Protein AF-A0AAF0D2Q6-F1 (afdb_monomer)

Secondary structure (DSSP, 8-state):
-----PPEEEE-S-HHHHHHHHHHS--SSPPPEEEEEETTEEEEEEEEEE--SSTT-PEEEEEEEEESSPPSSSEEEEE-SSSSPEEEEESS--TTSEEEEEEE-SS--TT----

Sequence (115 aa):
MVEEIQPLLFEVCSLEDLVRLAISVILPGPTQIFHYKEGGDHIYFCLIPVLGLTGAKSIPAVYYYKSLKEVKGPYALIKTDGEPEQVEFSDTTKRGWHATVIVNLKKVPASFKFD

Nearest PDB structures (foldseek):
  6h35-assembly1_A  TM=4.165E-01  e=3.446E-01  Myxococcus xanthus DK 1622
  3t1t-assembly4_D  TM=4.629E-01  e=7.415E-01  Thermus thermophilus HB8
  6tjv-assembly1_J  TM=6.306E-01  e=3.052E+00  Thermosynechococcus vestitus BP-1
  4ydz-assembly1_A  TM=3.236E-01  e=4.612E+00  Caenorhabditis elegans
  7pi3-asse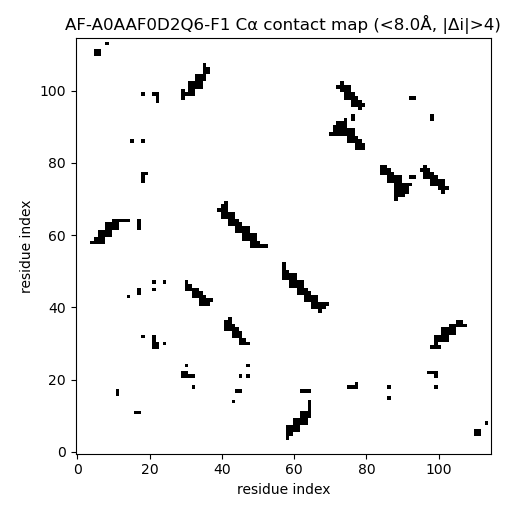mbly2_H  TM=2.358E-01  e=4.348E+00  Plasmodium falciparum 3D7

pLDDT: mean 85.24, std 13.89, range [40.75, 96.94]

Organism: Odinarchaeota yellowstonii (strain LCB_4) (NCBI:txid1841599)

Radius of gyration: 14.98 Å; Cα contacts (8 Å, |Δi|>4): 217; chains: 1; bounding box: 36×26×47 Å

Structure (mmCIF, N/CA/C/O backbone):
data_AF-A0AAF0D2Q6-F1
#
_entry.id   AF-A0AAF0D2Q6-F1
#
loop_
_atom_site.group_PDB
_atom_site.id
_atom_site.type_symbol
_atom_site.label_atom_id
_atom_site.label_alt_id
_atom_si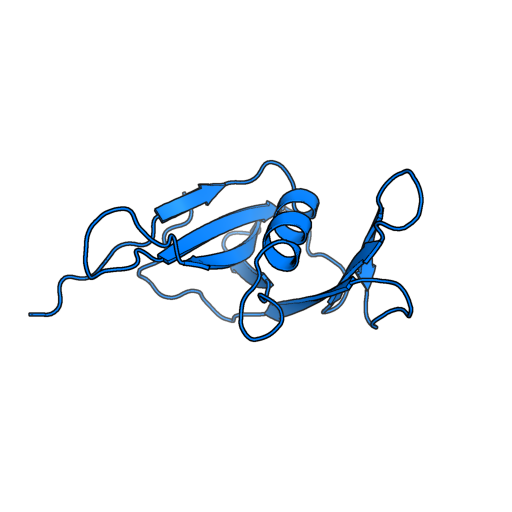te.label_comp_id
_atom_site.label_asym_id
_atom_site.label_entity_id
_atom_site.label_seq_id
_atom_site.pdbx_PDB_ins_code
_atom_site.Cartn_x
_atom_site.Cartn_y
_atom_site.Cartn_z
_atom_site.occupancy
_atom_site.B_iso_or_equiv
_atom_site.auth_seq_id
_atom_site.auth_comp_id
_atom_site.auth_asym_id
_atom_site.auth_atom_id
_atom_site.pdbx_PDB_model_num
ATOM 1 N N . MET A 1 1 ? -6.281 3.502 32.582 1.00 40.75 1 MET A N 1
ATOM 2 C CA . MET A 1 1 ? -6.930 3.948 31.333 1.00 40.75 1 MET A CA 1
ATOM 3 C C . MET A 1 1 ? -5.842 4.103 30.291 1.00 40.75 1 MET A C 1
ATOM 5 O O . MET A 1 1 ? -4.914 4.859 30.536 1.00 40.75 1 MET A O 1
ATOM 9 N N . VAL A 1 2 ? -5.890 3.330 29.208 1.00 50.22 2 VAL A N 1
ATOM 10 C CA . VAL A 1 2 ? -4.995 3.537 28.062 1.00 50.22 2 VAL A CA 1
ATOM 11 C C . VAL A 1 2 ? -5.647 4.636 27.229 1.00 50.22 2 VAL A C 1
ATOM 13 O O . VAL A 1 2 ? -6.784 4.461 26.804 1.00 50.22 2 VAL A O 1
ATOM 16 N N . GLU A 1 3 ? -4.993 5.787 27.079 1.00 57.81 3 GLU A N 1
ATOM 17 C CA . GLU A 1 3 ? -5.430 6.796 26.108 1.00 57.81 3 GLU A CA 1
ATOM 18 C C . GLU A 1 3 ? -5.415 6.165 24.716 1.00 57.81 3 GLU A C 1
ATOM 20 O O . GLU A 1 3 ? -4.397 5.617 24.289 1.00 57.81 3 GLU A O 1
ATOM 25 N N . GLU A 1 4 ? -6.548 6.217 24.024 1.00 62.34 4 GLU A N 1
ATOM 26 C CA . GLU A 1 4 ? -6.659 5.745 22.651 1.00 62.34 4 GLU A CA 1
ATOM 27 C C . GLU A 1 4 ? -5.916 6.730 21.740 1.00 62.34 4 GLU A C 1
ATOM 29 O O . GLU A 1 4 ? -6.404 7.819 21.440 1.00 62.34 4 GLU A O 1
ATOM 34 N N . ILE A 1 5 ? -4.689 6.377 21.349 1.00 65.19 5 ILE A N 1
ATOM 35 C CA . ILE A 1 5 ? -3.886 7.187 20.430 1.00 65.19 5 ILE A CA 1
ATOM 36 C C . ILE A 1 5 ? -4.533 7.089 19.048 1.00 65.19 5 ILE A C 1
ATOM 38 O O . ILE A 1 5 ? -4.493 6.035 18.412 1.00 65.19 5 ILE A O 1
ATOM 42 N N . GLN A 1 6 ? -5.133 8.187 18.593 1.00 73.19 6 GLN A N 1
ATOM 43 C CA . GLN A 1 6 ? -5.629 8.299 17.224 1.00 73.19 6 GLN A CA 1
ATOM 44 C C . GLN A 1 6 ? -4.434 8.340 16.258 1.00 73.19 6 GLN A C 1
ATOM 46 O O . GLN A 1 6 ? -3.475 9.078 16.518 1.00 73.19 6 GLN A O 1
ATOM 51 N N . PRO A 1 7 ? -4.449 7.554 15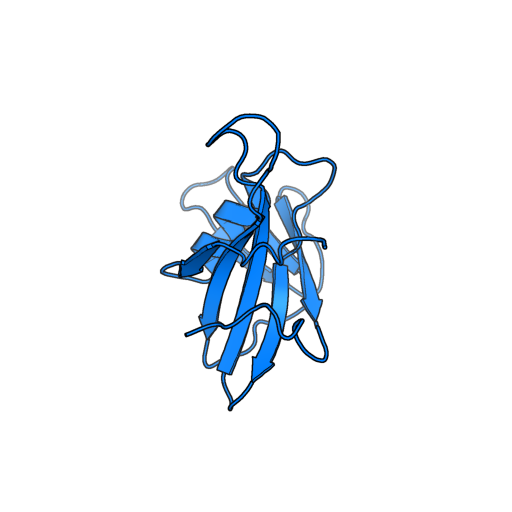.170 1.00 78.00 7 PRO A N 1
ATOM 52 C CA . PRO A 1 7 ? -3.393 7.620 14.174 1.00 78.00 7 PRO A CA 1
ATOM 53 C C . PRO A 1 7 ? -3.421 8.966 13.445 1.00 78.00 7 PRO A C 1
ATOM 55 O O . PRO A 1 7 ? -4.485 9.530 13.195 1.00 78.00 7 PRO A O 1
ATOM 58 N N . LEU A 1 8 ? -2.243 9.458 13.064 1.00 84.88 8 LEU A N 1
ATOM 59 C CA . LEU A 1 8 ? -2.147 10.572 12.122 1.00 84.88 8 LEU A CA 1
ATOM 60 C C . LEU A 1 8 ? -2.405 10.032 10.719 1.00 84.88 8 LEU A C 1
ATOM 62 O O . LEU A 1 8 ? -1.768 9.061 10.319 1.00 84.88 8 LEU A O 1
ATOM 66 N N . LEU A 1 9 ? -3.323 10.646 9.983 1.00 88.38 9 LEU A N 1
ATOM 67 C CA . LEU A 1 9 ? -3.675 10.223 8.631 1.00 88.38 9 LEU A CA 1
ATOM 68 C C . LEU A 1 9 ? -3.083 11.201 7.616 1.00 88.38 9 LEU A C 1
ATOM 70 O O . LEU A 1 9 ? -3.259 12.411 7.744 1.00 88.38 9 LEU A O 1
ATOM 74 N N . PHE A 1 10 ? -2.403 10.670 6.606 1.00 91.69 10 PHE A N 1
ATOM 75 C CA . PHE A 1 10 ? -1.793 11.438 5.527 1.00 91.69 10 PHE A CA 1
ATOM 76 C C . PHE A 1 10 ? -2.238 10.866 4.183 1.00 91.69 10 PHE A C 1
ATOM 78 O O . PHE A 1 10 ? -1.868 9.746 3.829 1.00 91.69 10 PHE A O 1
ATOM 85 N N . GLU A 1 11 ? -3.030 11.626 3.433 1.00 94.88 11 GLU A N 1
ATOM 86 C CA . GLU A 1 11 ? -3.367 11.265 2.058 1.00 94.88 11 GLU A CA 1
ATOM 87 C C . GLU A 1 11 ? -2.174 11.554 1.139 1.00 94.88 11 GLU A C 1
ATOM 89 O O . GLU A 1 11 ? -1.531 12.601 1.249 1.00 94.88 11 GLU A O 1
ATOM 94 N N . VAL A 1 12 ? -1.864 10.621 0.242 1.00 96.25 12 VAL A N 1
ATOM 95 C CA . VAL A 1 12 ? -0.832 10.793 -0.787 1.00 96.25 12 VAL A CA 1
ATOM 96 C C . VAL A 1 12 ? -1.466 11.011 -2.157 1.00 96.25 12 VAL A C 1
ATOM 98 O O . VAL A 1 12 ? -2.596 10.604 -2.405 1.00 96.25 12 VAL A O 1
ATOM 101 N N . CYS A 1 13 ? -0.728 11.637 -3.072 1.00 96.25 13 CYS A N 1
ATOM 102 C CA . CYS A 1 13 ? -1.260 12.043 -4.375 1.00 96.25 13 CYS A CA 1
ATOM 103 C C . CYS A 1 13 ? -1.553 10.869 -5.323 1.00 96.25 13 CYS A C 1
ATOM 105 O O . CYS A 1 13 ? -2.390 10.995 -6.218 1.00 96.25 13 CYS A O 1
ATOM 107 N N . SER A 1 14 ? -0.842 9.750 -5.170 1.00 96.38 14 SER A N 1
ATOM 108 C CA . SER A 1 14 ? -0.954 8.588 -6.050 1.00 96.38 14 SER A CA 1
ATOM 109 C C . SER A 1 14 ? -0.646 7.285 -5.315 1.00 96.38 14 SER A C 1
ATOM 111 O O . SER A 1 14 ? 0.022 7.276 -4.276 1.00 96.38 14 SER A O 1
ATOM 113 N N . LEU A 1 15 ? -1.103 6.159 -5.866 1.00 95.69 15 LEU A N 1
ATOM 114 C CA . LEU A 1 15 ? -0.771 4.851 -5.305 1.00 95.69 15 LEU A CA 1
ATOM 115 C C . LEU A 1 15 ? 0.724 4.543 -5.466 1.00 95.69 15 LEU A C 1
ATOM 117 O O . LEU A 1 15 ? 1.321 3.892 -4.615 1.00 95.69 15 LEU A O 1
ATOM 121 N N . GLU A 1 16 ? 1.342 5.052 -6.525 1.00 95.50 16 GLU A N 1
ATOM 122 C CA . GLU A 1 16 ? 2.777 4.992 -6.765 1.00 95.50 16 GLU A CA 1
ATOM 123 C C . GLU A 1 16 ? 3.561 5.700 -5.652 1.00 95.50 16 GLU A C 1
ATOM 125 O O . GLU A 1 16 ? 4.548 5.151 -5.163 1.00 95.50 16 GLU A O 1
ATOM 130 N N . ASP A 1 17 ? 3.095 6.860 -5.176 1.00 95.31 17 ASP A N 1
ATOM 131 C CA . ASP A 1 17 ? 3.703 7.550 -4.029 1.00 95.31 17 ASP A CA 1
ATOM 132 C C . ASP A 1 17 ? 3.591 6.730 -2.741 1.00 95.31 17 ASP A C 1
ATOM 134 O O . ASP A 1 17 ? 4.539 6.679 -1.954 1.00 95.31 17 ASP A O 1
ATOM 138 N N . LEU A 1 18 ? 2.472 6.026 -2.543 1.00 95.88 18 LEU A N 1
ATOM 139 C CA . LEU A 1 18 ? 2.317 5.113 -1.410 1.00 95.88 18 LEU A CA 1
ATOM 140 C C . LEU A 1 18 ? 3.319 3.951 -1.484 1.00 95.88 18 LEU A C 1
ATOM 142 O O . LEU A 1 18 ? 3.912 3.581 -0.470 1.00 95.88 18 LEU A O 1
ATOM 146 N N . VAL A 1 19 ? 3.536 3.390 -2.678 1.00 94.88 19 VAL A N 1
ATOM 147 C CA . VAL A 1 19 ? 4.518 2.318 -2.910 1.00 94.88 19 VAL A CA 1
ATOM 148 C C . VAL A 1 19 ? 5.936 2.808 -2.633 1.00 94.88 19 VAL A C 1
ATOM 150 O O . VAL A 1 19 ? 6.683 2.129 -1.924 1.00 94.88 19 VAL A O 1
ATOM 153 N N . ARG A 1 20 ? 6.293 4.000 -3.127 1.00 92.50 20 ARG A N 1
ATOM 154 C CA . ARG A 1 20 ? 7.583 4.644 -2.836 1.00 92.50 20 ARG A CA 1
ATOM 155 C C . ARG A 1 20 ? 7.787 4.795 -1.336 1.00 92.50 20 ARG A C 1
ATOM 157 O O . ARG A 1 20 ? 8.825 4.382 -0.824 1.00 92.50 20 ARG A O 1
ATOM 164 N N . LEU A 1 21 ? 6.787 5.317 -0.624 1.00 91.94 21 LEU A N 1
ATOM 165 C CA . LEU A 1 21 ? 6.843 5.468 0.828 1.00 91.94 21 LEU A CA 1
ATOM 166 C C . LEU A 1 21 ? 7.052 4.120 1.514 1.00 91.94 21 LEU A C 1
ATOM 168 O O . LEU A 1 21 ? 8.044 3.966 2.222 1.00 91.94 21 LEU A O 1
ATOM 172 N N . ALA A 1 22 ? 6.195 3.131 1.254 1.00 91.75 22 ALA A N 1
ATOM 173 C CA . ALA A 1 22 ? 6.274 1.814 1.884 1.00 91.75 22 ALA A CA 1
ATOM 174 C C . ALA A 1 22 ? 7.654 1.155 1.698 1.00 91.75 22 ALA A C 1
ATOM 176 O O . ALA A 1 22 ? 8.197 0.574 2.638 1.00 91.75 22 ALA A O 1
ATOM 177 N N . ILE A 1 23 ? 8.248 1.281 0.510 1.00 89.69 23 ILE A N 1
ATOM 178 C CA . ILE A 1 23 ? 9.553 0.684 0.198 1.00 89.69 23 ILE A CA 1
ATOM 179 C C . ILE A 1 23 ? 10.724 1.519 0.741 1.00 89.69 23 ILE A C 1
ATOM 181 O O . ILE A 1 23 ? 11.759 0.954 1.087 1.00 89.69 23 ILE A O 1
ATOM 185 N N . SER A 1 24 ? 10.578 2.842 0.856 1.00 85.31 24 SER A N 1
ATOM 186 C CA . SER A 1 24 ? 11.648 3.737 1.326 1.00 85.31 24 SER A CA 1
ATOM 187 C C . SER A 1 24 ? 11.945 3.637 2.826 1.00 85.31 24 SER A C 1
ATOM 189 O O . SER A 1 24 ? 13.047 3.978 3.261 1.00 85.31 24 SER A O 1
ATOM 191 N N . VAL A 1 25 ? 10.981 3.188 3.639 1.00 81.81 25 VAL A N 1
ATOM 192 C CA . VAL A 1 25 ? 11.166 3.113 5.093 1.00 81.81 25 VAL A CA 1
ATOM 193 C C . VAL A 1 25 ? 11.980 1.878 5.471 1.00 81.81 25 VAL A C 1
ATOM 195 O O . VAL A 1 25 ? 11.608 0.742 5.184 1.00 81.81 25 VAL A O 1
ATOM 198 N N . ILE A 1 26 ? 13.073 2.105 6.199 1.00 69.75 26 ILE A N 1
ATOM 199 C CA . ILE A 1 26 ? 13.911 1.049 6.770 1.00 69.75 26 ILE A CA 1
ATOM 200 C C . ILE A 1 26 ? 13.247 0.533 8.056 1.00 69.75 26 ILE A C 1
ATOM 202 O O . ILE A 1 26 ? 13.494 1.046 9.147 1.00 69.75 26 ILE A O 1
ATOM 206 N N . LEU A 1 27 ? 12.391 -0.482 7.926 1.00 71.50 27 LEU A N 1
ATOM 207 C CA . LEU A 1 27 ? 11.839 -1.254 9.046 1.00 71.50 27 LEU A CA 1
ATOM 208 C C . LEU A 1 27 ? 12.364 -2.702 9.024 1.00 71.50 27 LEU A C 1
ATOM 210 O O . LEU A 1 27 ? 12.859 -3.170 7.995 1.00 71.50 27 LEU A O 1
ATOM 214 N N . PRO A 1 28 ? 12.273 -3.447 10.145 1.00 72.19 28 PRO A N 1
ATOM 215 C CA . PRO A 1 28 ? 12.482 -4.892 10.139 1.00 72.19 28 PRO A CA 1
ATOM 216 C C . PRO A 1 28 ? 11.436 -5.592 9.252 1.00 72.19 28 PRO A C 1
ATOM 218 O O . PRO A 1 28 ? 10.335 -5.909 9.695 1.00 72.19 28 PRO A O 1
ATOM 221 N N . GLY A 1 29 ? 11.794 -5.830 7.990 1.00 69.94 29 GLY A N 1
ATOM 222 C CA . GLY A 1 29 ? 10.922 -6.424 6.974 1.00 69.94 29 GLY A CA 1
ATOM 223 C C . GLY A 1 29 ? 10.258 -5.387 6.057 1.00 69.94 29 GLY A C 1
ATOM 224 O O . GLY A 1 29 ? 10.307 -4.189 6.331 1.00 69.94 29 GLY A O 1
ATOM 225 N N . PRO A 1 30 ? 9.654 -5.831 4.940 1.00 71.44 30 PRO A N 1
ATOM 226 C CA . PRO A 1 30 ? 8.996 -4.927 4.005 1.00 71.44 30 PRO A CA 1
ATOM 227 C C . PRO A 1 30 ? 7.735 -4.332 4.637 1.00 71.44 30 PRO A C 1
ATOM 229 O O . PRO A 1 30 ? 6.868 -5.068 5.117 1.00 71.44 30 PRO A O 1
ATOM 232 N N . THR A 1 31 ? 7.604 -3.005 4.599 1.00 88.88 31 THR A N 1
ATOM 233 C CA . THR A 1 31 ? 6.357 -2.332 4.980 1.00 88.88 31 THR A CA 1
ATOM 234 C C . THR A 1 31 ? 5.252 -2.785 4.038 1.00 88.88 31 THR A C 1
ATOM 236 O O . THR A 1 31 ? 5.364 -2.595 2.829 1.00 88.88 31 THR A O 1
ATOM 239 N N . GLN A 1 32 ? 4.194 -3.381 4.578 1.00 92.56 32 GLN A N 1
ATOM 240 C CA . GLN A 1 32 ? 3.063 -3.880 3.797 1.00 92.56 32 GLN A CA 1
ATOM 241 C C . GLN A 1 32 ? 2.115 -2.737 3.424 1.00 92.56 32 GLN A C 1
ATOM 243 O O . GLN A 1 32 ? 1.927 -1.797 4.202 1.00 92.56 32 GLN A O 1
ATOM 248 N N . ILE A 1 33 ? 1.478 -2.856 2.261 1.00 95.88 33 ILE A N 1
ATOM 249 C CA . ILE A 1 33 ? 0.323 -2.037 1.899 1.00 95.88 33 ILE A CA 1
ATOM 250 C C . ILE A 1 33 ? -0.924 -2.844 2.245 1.00 95.88 33 ILE A C 1
ATOM 252 O O . ILE A 1 33 ? -1.101 -3.970 1.797 1.00 95.88 33 ILE A O 1
ATOM 256 N N . PHE A 1 34 ? -1.805 -2.280 3.049 1.00 95.69 34 PHE A N 1
ATOM 257 C CA . PHE A 1 34 ? -3.119 -2.835 3.320 1.00 95.69 34 PHE A CA 1
ATOM 258 C C . PHE A 1 34 ? -4.123 -2.268 2.330 1.00 95.69 34 PHE A C 1
ATOM 260 O O . PHE A 1 34 ? -4.041 -1.102 1.957 1.00 95.69 34 PHE A O 1
ATOM 267 N N . HIS A 1 35 ? -5.082 -3.090 1.930 1.00 96.62 35 HIS A N 1
ATOM 268 C CA . HIS A 1 35 ? -6.163 -2.699 1.042 1.00 96.62 35 HIS A CA 1
ATOM 269 C C . HIS A 1 35 ? -7.501 -3.109 1.647 1.00 96.62 35 HIS A C 1
ATOM 271 O O . HIS A 1 35 ? -7.644 -4.223 2.151 1.00 96.62 35 HIS A O 1
ATOM 277 N N . TYR A 1 36 ? -8.494 -2.231 1.580 1.00 95.44 36 TYR A N 1
ATOM 278 C CA . TYR A 1 36 ? -9.882 -2.592 1.843 1.00 95.44 36 TYR A CA 1
ATOM 279 C C . TYR A 1 36 ? -10.826 -1.806 0.941 1.00 95.44 36 TYR A C 1
ATOM 281 O O . TYR A 1 36 ? -10.481 -0.745 0.423 1.00 95.44 36 TYR A O 1
ATOM 289 N N . LYS A 1 37 ? -12.033 -2.347 0.772 1.0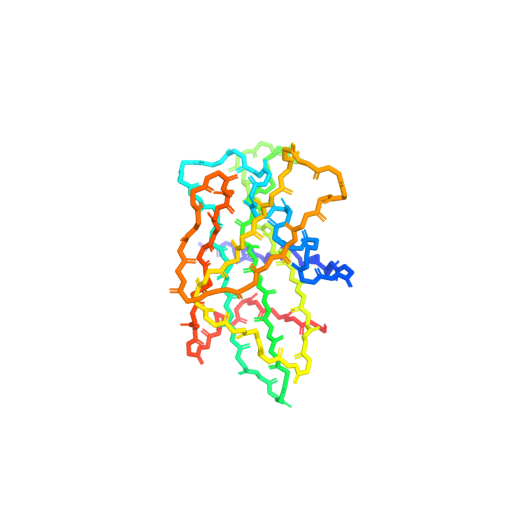0 93.81 37 LYS A N 1
ATOM 290 C CA . LYS A 1 37 ? -13.089 -1.734 -0.025 1.00 93.81 37 LYS A CA 1
ATOM 291 C C . LYS A 1 37 ? -14.179 -1.173 0.878 1.00 93.81 37 LYS A C 1
ATOM 293 O O . LYS A 1 37 ? -14.728 -1.906 1.701 1.00 93.81 37 LYS A O 1
ATOM 298 N N . GLU A 1 38 ? -14.538 0.087 0.675 1.00 89.94 38 GLU A N 1
ATOM 299 C CA . GLU A 1 38 ? -15.617 0.763 1.395 1.00 89.94 38 GLU A CA 1
ATOM 300 C C . GLU A 1 38 ? -16.345 1.730 0.463 1.00 89.94 38 GLU A C 1
ATOM 302 O O . GLU A 1 38 ? -15.720 2.449 -0.300 1.00 89.94 38 GLU A O 1
ATOM 307 N N . GLY A 1 39 ? -17.681 1.709 0.457 1.00 87.00 39 GLY A N 1
ATOM 308 C CA . GLY A 1 39 ? -18.472 2.672 -0.325 1.00 87.00 39 GLY A CA 1
ATOM 309 C C . GLY A 1 39 ? -18.299 2.618 -1.852 1.00 87.00 39 GLY A C 1
ATOM 310 O O . GLY A 1 39 ? -18.872 3.447 -2.545 1.00 87.00 39 GLY A O 1
ATOM 311 N N . GLY A 1 40 ? -17.562 1.639 -2.387 1.00 89.38 40 GLY A N 1
ATOM 312 C CA . GLY A 1 40 ? -17.177 1.583 -3.804 1.00 89.38 40 GLY A CA 1
ATOM 313 C C . GLY A 1 40 ? -15.730 2.013 -4.054 1.00 89.38 40 GLY A C 1
ATOM 314 O O . GLY A 1 40 ? -15.178 1.639 -5.086 1.00 89.38 40 GLY A O 1
ATOM 315 N N . ASP A 1 41 ? -15.109 2.675 -3.083 1.00 93.56 41 ASP A N 1
ATOM 316 C CA . ASP A 1 41 ? -13.705 3.055 -3.101 1.00 93.56 41 ASP A CA 1
ATOM 317 C C . ASP A 1 41 ? -12.813 1.911 -2.615 1.00 93.56 41 ASP A C 1
ATOM 319 O O . ASP A 1 41 ? -13.163 1.118 -1.734 1.00 93.56 41 ASP A O 1
ATOM 323 N N . HIS A 1 42 ? -11.631 1.844 -3.210 1.00 95.88 42 HIS A N 1
ATOM 324 C CA . HIS A 1 42 ? -10.517 1.001 -2.820 1.00 95.88 42 HIS A CA 1
ATOM 325 C C . HIS A 1 42 ? -9.511 1.868 -2.073 1.00 95.88 42 HIS A C 1
ATOM 327 O O . HIS A 1 42 ? -8.935 2.801 -2.636 1.00 95.88 42 HIS A O 1
ATOM 333 N N . ILE A 1 43 ? -9.312 1.567 -0.796 1.00 95.81 43 ILE A N 1
ATOM 334 C CA . ILE A 1 43 ? -8.450 2.344 0.085 1.00 95.81 43 ILE A CA 1
ATOM 335 C C . ILE A 1 43 ? -7.197 1.526 0.349 1.00 95.81 43 ILE A C 1
ATOM 337 O O . ILE A 1 43 ? -7.265 0.416 0.883 1.00 95.81 43 ILE A O 1
ATOM 341 N N . TYR A 1 44 ? -6.059 2.093 -0.033 1.00 96.69 44 TYR A N 1
ATOM 342 C CA . TYR A 1 44 ? -4.734 1.524 0.159 1.00 96.69 44 TYR A CA 1
ATOM 343 C C . TYR A 1 44 ? -4.010 2.313 1.236 1.00 96.69 44 TYR A C 1
ATOM 345 O O . TYR A 1 44 ? -4.039 3.539 1.197 1.00 96.69 44 TYR A O 1
ATOM 353 N N . PHE A 1 45 ? -3.354 1.651 2.186 1.00 95.25 45 PHE A N 1
ATOM 354 C CA . PHE A 1 45 ? -2.629 2.354 3.240 1.00 95.25 45 PHE A CA 1
ATOM 355 C C . PHE A 1 45 ? -1.448 1.565 3.797 1.00 95.25 45 PHE A C 1
ATOM 357 O O . PHE A 1 45 ? -1.457 0.339 3.810 1.00 95.25 45 PHE A O 1
ATOM 364 N N . CYS A 1 46 ? -0.443 2.259 4.321 1.00 93.75 46 CYS A N 1
ATOM 365 C CA . CYS A 1 46 ? 0.644 1.649 5.082 1.00 93.75 46 CYS A CA 1
ATOM 366 C C . CYS A 1 46 ? 0.826 2.342 6.434 1.00 93.75 46 CYS A C 1
ATOM 368 O O . CYS A 1 46 ? 0.543 3.532 6.592 1.00 93.75 46 CYS A O 1
ATOM 370 N N . LEU A 1 47 ? 1.313 1.579 7.411 1.00 89.38 47 LEU A N 1
ATOM 371 C CA . LEU A 1 47 ? 1.598 2.059 8.758 1.00 89.38 47 LEU A CA 1
ATOM 372 C C . LEU A 1 47 ? 3.086 2.340 8.897 1.00 89.38 47 LEU A C 1
ATOM 374 O O . LEU A 1 47 ? 3.897 1.416 8.878 1.00 89.38 47 LEU A O 1
ATOM 378 N N . ILE A 1 48 ? 3.433 3.610 9.068 1.00 86.62 48 ILE A N 1
ATOM 379 C CA . ILE A 1 48 ? 4.808 4.051 9.271 1.00 86.62 48 ILE A CA 1
ATOM 380 C C . ILE A 1 48 ? 4.853 4.765 10.628 1.00 86.62 48 ILE A C 1
ATOM 382 O O . ILE A 1 48 ? 4.200 5.794 10.807 1.00 86.62 48 ILE A O 1
ATOM 386 N N . PRO A 1 49 ? 5.571 4.233 11.631 1.00 76.00 49 PRO A N 1
ATOM 387 C CA . PRO A 1 49 ? 5.705 4.914 12.912 1.00 76.00 49 PRO A CA 1
ATOM 388 C C . PRO A 1 49 ? 6.434 6.252 12.736 1.00 76.00 49 PRO A C 1
ATOM 390 O O . PRO A 1 49 ? 7.553 6.279 12.225 1.00 76.00 49 PRO A O 1
ATOM 393 N N . VAL A 1 50 ? 5.851 7.356 13.213 1.00 69.62 50 VAL A N 1
ATOM 394 C CA . VAL A 1 50 ? 6.579 8.631 13.294 1.00 69.62 50 VAL A CA 1
ATOM 395 C C . VAL A 1 50 ? 7.469 8.574 14.529 1.00 69.62 50 VAL A C 1
ATOM 397 O O . VAL A 1 50 ? 7.010 8.707 15.667 1.00 69.62 50 VAL A O 1
ATOM 400 N N . LEU A 1 51 ? 8.756 8.313 14.313 1.00 61.62 51 LEU A N 1
ATOM 401 C CA . LEU A 1 51 ? 9.757 8.305 15.373 1.00 61.62 51 LEU A CA 1
ATOM 402 C C . LEU A 1 51 ? 10.133 9.751 15.730 1.00 61.62 51 LEU A C 1
ATOM 404 O O . LEU A 1 51 ? 10.710 10.463 14.916 1.00 61.62 51 LEU A O 1
ATOM 408 N N . GLY A 1 52 ? 9.847 10.167 16.969 1.00 57.62 52 GLY A N 1
ATOM 409 C CA . GLY A 1 52 ? 10.596 11.256 17.609 1.00 57.62 52 GLY A CA 1
ATOM 410 C C . GLY A 1 52 ? 9.931 12.625 17.783 1.00 57.62 52 GLY A C 1
ATOM 411 O O . GLY A 1 52 ? 10.670 13.597 17.895 1.00 57.62 52 GLY A O 1
ATOM 412 N N . LEU A 1 53 ? 8.599 12.753 17.882 1.00 46.19 53 LEU A N 1
ATOM 413 C CA . LEU A 1 53 ? 8.001 14.068 18.194 1.00 46.19 53 LEU A CA 1
ATOM 414 C C . LEU A 1 53 ? 7.923 14.440 19.682 1.00 46.19 53 LEU A C 1
ATOM 416 O O . LEU A 1 53 ? 7.822 15.619 19.971 1.00 46.19 53 LEU A O 1
ATOM 420 N N . THR A 1 54 ? 8.032 13.511 20.630 1.00 43.50 54 THR A N 1
ATOM 421 C CA . THR A 1 54 ? 8.330 13.775 22.056 1.00 43.50 54 THR A CA 1
ATOM 422 C C . THR A 1 54 ? 8.618 12.434 22.739 1.00 43.50 54 THR A C 1
ATOM 424 O O . THR A 1 54 ? 8.175 11.386 22.272 1.00 43.50 54 THR A O 1
ATOM 427 N N . GLY A 1 55 ? 9.411 12.432 23.812 1.00 49.00 55 GLY A N 1
ATOM 428 C CA . GLY A 1 55 ? 9.843 11.215 24.504 1.00 49.00 55 GLY A CA 1
ATOM 429 C C . GLY A 1 55 ? 8.710 10.215 24.794 1.00 49.00 55 GLY A C 1
ATOM 430 O O . GLY A 1 55 ? 7.691 10.560 25.382 1.00 49.00 55 GLY A O 1
ATOM 431 N N . ALA A 1 56 ? 8.953 8.955 24.422 1.00 50.75 56 ALA A N 1
ATOM 432 C CA . ALA A 1 56 ? 8.263 7.733 24.855 1.00 50.75 56 ALA A CA 1
ATOM 433 C C . ALA A 1 56 ? 6.955 7.272 24.170 1.00 50.75 56 ALA A C 1
ATOM 435 O O . ALA A 1 56 ? 6.529 6.158 24.473 1.00 50.75 56 ALA A O 1
ATOM 436 N N . LYS A 1 57 ? 6.344 7.993 23.217 1.00 57.41 57 LYS A N 1
ATOM 437 C CA . LYS A 1 57 ? 5.194 7.455 22.449 1.00 57.41 57 LYS A CA 1
ATOM 438 C C . LYS A 1 57 ? 5.346 7.722 20.947 1.00 57.41 57 LYS A C 1
ATOM 440 O O . LYS A 1 57 ? 5.212 8.858 20.506 1.00 57.41 57 LYS A O 1
ATOM 445 N N . SER A 1 58 ? 5.622 6.684 20.153 1.00 64.50 58 SER A N 1
ATOM 446 C CA . SER A 1 58 ? 5.463 6.765 18.697 1.00 64.50 58 SER A CA 1
ATOM 447 C C . SER A 1 58 ? 3.976 6.881 18.375 1.00 64.50 58 SER A C 1
ATOM 449 O O . SER A 1 58 ? 3.167 6.071 18.831 1.00 64.50 58 SER A O 1
ATOM 451 N N . ILE A 1 59 ? 3.606 7.895 17.599 1.00 72.81 59 ILE A N 1
ATOM 452 C CA . ILE A 1 59 ? 2.254 7.997 17.057 1.00 72.81 59 ILE A CA 1
ATOM 453 C C . ILE A 1 59 ? 2.264 7.234 15.726 1.00 72.81 59 ILE A C 1
ATOM 455 O O . ILE A 1 59 ? 3.138 7.495 14.890 1.00 72.81 59 ILE A O 1
ATOM 459 N N . PRO A 1 60 ? 1.361 6.261 15.518 1.00 76.56 60 PRO A N 1
ATOM 460 C CA . PRO A 1 60 ? 1.260 5.597 14.229 1.00 76.56 60 PRO A CA 1
ATOM 461 C C . PRO A 1 60 ? 0.793 6.612 13.181 1.00 76.56 60 PRO A C 1
ATOM 463 O O . PRO A 1 60 ? -0.280 7.199 13.332 1.00 76.56 60 PRO A O 1
ATOM 466 N N . ALA A 1 61 ? 1.590 6.823 12.130 1.00 87.25 61 ALA A N 1
ATOM 467 C CA . ALA A 1 61 ? 1.116 7.500 10.934 1.00 87.25 61 ALA A CA 1
ATOM 468 C C . ALA A 1 61 ? 0.614 6.471 9.925 1.00 87.25 61 ALA A C 1
ATOM 470 O O . ALA A 1 61 ? 1.250 5.447 9.663 1.00 87.25 61 ALA A O 1
ATOM 471 N N . VAL A 1 62 ? -0.550 6.766 9.372 1.00 91.19 62 VAL A N 1
ATOM 472 C CA . VAL A 1 62 ? -1.193 6.023 8.303 1.00 91.19 62 VAL A CA 1
ATOM 473 C C . VAL A 1 62 ? -1.090 6.889 7.061 1.00 91.19 62 VAL A C 1
ATOM 475 O O . VAL A 1 62 ? -1.706 7.951 6.984 1.00 91.19 62 VAL A O 1
ATOM 478 N N . TYR A 1 63 ? -0.322 6.426 6.089 1.00 93.81 63 TYR A N 1
ATOM 479 C CA . TYR A 1 63 ? -0.305 7.024 4.760 1.00 93.81 63 TYR A CA 1
ATOM 480 C C . TYR A 1 63 ? -1.296 6.265 3.901 1.00 93.81 63 TYR A C 1
ATOM 482 O O . TYR A 1 63 ? -1.298 5.033 3.958 1.00 93.81 63 TYR A O 1
ATOM 490 N N . TYR A 1 64 ? -2.143 6.959 3.147 1.00 95.88 64 TYR A N 1
ATOM 491 C CA . TYR A 1 64 ? -3.199 6.306 2.385 1.00 95.88 64 TYR A CA 1
ATOM 492 C C . TYR A 1 64 ? -3.488 6.961 1.039 1.00 95.88 64 TYR A C 1
ATOM 494 O O . TYR A 1 64 ? -3.204 8.134 0.823 1.00 95.88 64 TYR A O 1
ATOM 502 N N . TYR A 1 65 ? -4.075 6.173 0.144 1.00 96.94 65 TYR A N 1
ATOM 503 C CA . TYR A 1 65 ? -4.557 6.590 -1.164 1.00 96.94 65 TYR A CA 1
ATOM 504 C C . TYR A 1 65 ? -5.936 5.982 -1.430 1.00 96.94 65 TYR A C 1
ATOM 506 O O . TYR A 1 65 ? -6.170 4.805 -1.129 1.00 96.94 65 TYR A O 1
ATOM 514 N N . LYS A 1 66 ? -6.838 6.775 -2.013 1.00 96.25 66 LYS A N 1
ATOM 515 C CA . LYS A 1 66 ? -8.174 6.346 -2.436 1.00 96.25 66 LYS A CA 1
ATOM 516 C C . LYS A 1 66 ? -8.206 6.155 -3.950 1.00 96.25 66 LYS A C 1
ATOM 518 O O . LYS A 1 66 ? -7.773 7.017 -4.707 1.00 96.25 66 LYS A O 1
ATOM 523 N N . SER A 1 67 ? -8.753 5.030 -4.394 1.00 95.44 67 SER A N 1
ATOM 524 C CA . SER A 1 67 ? -8.889 4.687 -5.808 1.00 95.44 67 SER A CA 1
ATOM 525 C C . SER A 1 67 ? -10.288 4.167 -6.109 1.00 95.44 67 SER A C 1
ATOM 527 O O . SER A 1 67 ? -10.830 3.355 -5.370 1.00 95.44 67 SER A O 1
ATOM 529 N N . LEU A 1 68 ? -10.839 4.531 -7.266 1.00 95.75 68 LEU A N 1
ATOM 530 C CA . LEU A 1 68 ? -12.068 3.915 -7.786 1.00 95.75 68 LEU A CA 1
ATOM 531 C C . LEU A 1 68 ? -11.830 2.520 -8.387 1.00 95.75 68 LEU A C 1
ATOM 533 O O . LEU A 1 68 ? -12.777 1.824 -8.753 1.00 95.75 68 LEU A O 1
ATOM 537 N N . LYS A 1 69 ? -10.566 2.128 -8.564 1.00 94.38 69 LYS A N 1
ATOM 538 C CA . LYS A 1 69 ? -10.168 0.878 -9.214 1.00 94.38 69 LYS A CA 1
ATOM 539 C C . LYS A 1 69 ? -9.257 0.067 -8.309 1.00 94.38 69 LYS A C 1
ATOM 541 O O . LYS A 1 69 ? -8.298 0.599 -7.750 1.00 94.38 69 LYS A O 1
ATOM 546 N N . GLU A 1 70 ? -9.524 -1.230 -8.248 1.00 95.31 70 GLU A N 1
ATOM 547 C CA . GLU A 1 70 ? -8.607 -2.187 -7.645 1.00 95.31 70 GLU A CA 1
ATOM 548 C C . GLU A 1 70 ? -7.369 -2.372 -8.527 1.00 95.31 70 GLU A C 1
ATOM 550 O O . GLU A 1 70 ? -7.472 -2.450 -9.756 1.00 95.31 70 GLU A O 1
ATOM 555 N N . VAL A 1 71 ? -6.198 -2.475 -7.905 1.00 95.44 71 VAL A N 1
ATOM 556 C CA . VAL A 1 71 ? -4.981 -2.907 -8.597 1.00 95.44 71 VAL A CA 1
ATOM 557 C C . VAL A 1 71 ? -4.946 -4.413 -8.818 1.00 95.44 71 VAL A C 1
ATOM 559 O O . VAL A 1 71 ? -5.640 -5.186 -8.160 1.00 95.44 71 VAL A O 1
ATOM 562 N N . LYS A 1 72 ? -4.105 -4.845 -9.759 1.00 92.81 72 LYS A N 1
ATOM 563 C CA . LYS A 1 72 ? -3.947 -6.256 -10.095 1.00 92.81 72 LYS A CA 1
ATOM 564 C C . LYS A 1 72 ? -2.899 -6.929 -9.206 1.00 92.81 72 LYS A C 1
ATOM 566 O O . LYS A 1 72 ? -1.748 -6.506 -9.184 1.00 92.81 72 LYS A O 1
ATOM 571 N N . GLY A 1 73 ? -3.277 -8.055 -8.611 1.00 94.62 73 GLY A N 1
ATOM 572 C CA . GLY A 1 73 ? -2.354 -8.956 -7.924 1.00 94.62 73 GLY A 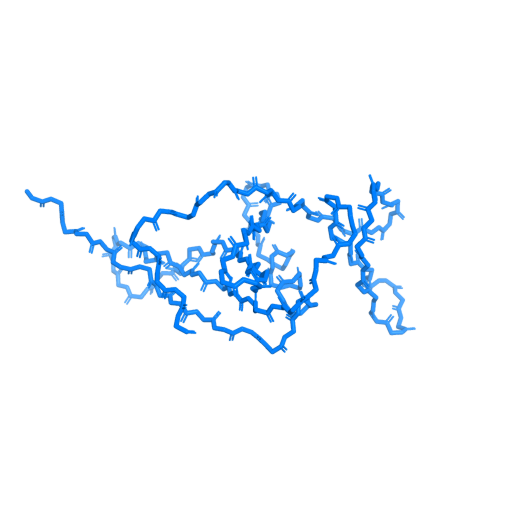CA 1
ATOM 573 C C . GLY A 1 73 ? -1.911 -8.460 -6.540 1.00 94.62 73 GLY A C 1
ATOM 574 O O . GLY A 1 73 ? -2.230 -7.340 -6.138 1.00 94.62 73 GLY A O 1
ATOM 575 N N . PRO A 1 74 ? -1.206 -9.306 -5.767 1.00 96.56 74 PRO A N 1
ATOM 576 C CA . PRO A 1 74 ? -0.866 -9.025 -4.379 1.00 96.56 74 PRO A CA 1
ATOM 577 C C . PRO A 1 74 ? 0.502 -8.354 -4.207 1.00 96.56 74 PRO A C 1
ATOM 579 O O . PRO A 1 74 ? 0.961 -8.228 -3.075 1.00 96.56 74 PRO A O 1
ATOM 582 N N . TYR A 1 75 ? 1.185 -7.953 -5.282 1.00 96.31 75 TYR A N 1
ATOM 583 C CA . TYR A 1 75 ? 2.497 -7.312 -5.200 1.00 96.31 75 TYR A CA 1
ATOM 584 C C . TYR A 1 75 ? 2.485 -5.933 -5.844 1.00 96.31 75 TYR A C 1
ATOM 586 O O . TYR A 1 75 ? 2.026 -5.784 -6.974 1.00 96.31 75 TYR A O 1
ATOM 594 N N . ALA A 1 76 ? 3.070 -4.956 -5.154 1.00 95.94 76 ALA A N 1
ATOM 595 C CA . ALA A 1 76 ? 3.490 -3.693 -5.741 1.00 95.94 76 ALA A CA 1
AT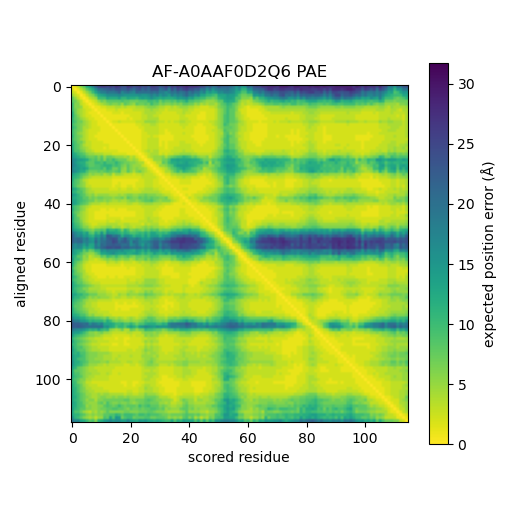OM 596 C C . ALA A 1 76 ? 5.013 -3.693 -5.878 1.00 95.94 76 ALA A C 1
ATOM 598 O O . ALA A 1 76 ? 5.742 -3.973 -4.923 1.00 95.94 76 ALA A O 1
ATOM 599 N N . LEU A 1 77 ? 5.487 -3.425 -7.086 1.00 94.94 77 LEU A N 1
ATOM 600 C CA . LEU A 1 77 ? 6.880 -3.529 -7.484 1.00 94.94 77 LEU A CA 1
ATOM 601 C C . LEU A 1 77 ? 7.395 -2.148 -7.863 1.00 94.94 77 LEU A C 1
ATOM 603 O O . LEU A 1 77 ? 6.696 -1.410 -8.550 1.00 94.94 77 LEU A O 1
ATOM 607 N N . ILE A 1 78 ? 8.629 -1.834 -7.480 1.00 93.50 78 ILE A N 1
ATOM 608 C CA . ILE A 1 78 ? 9.326 -0.627 -7.925 1.00 93.50 78 ILE A CA 1
ATOM 609 C C . ILE A 1 78 ? 10.707 -0.970 -8.479 1.00 93.50 78 ILE A C 1
ATOM 611 O O . ILE A 1 78 ? 11.454 -1.773 -7.904 1.00 93.50 78 ILE A O 1
ATOM 615 N N . LYS A 1 79 ? 11.042 -0.356 -9.611 1.00 93.38 79 LYS A N 1
ATOM 616 C CA . LYS A 1 79 ? 12.354 -0.437 -10.248 1.00 93.38 79 LYS A CA 1
ATOM 617 C C . LYS A 1 79 ? 13.003 0.939 -10.244 1.00 93.38 79 LYS A C 1
ATOM 619 O O . LYS A 1 79 ? 12.436 1.883 -10.784 1.00 93.38 79 LYS A O 1
ATOM 624 N N . THR A 1 80 ? 14.188 1.023 -9.644 1.00 86.44 80 THR A N 1
ATOM 625 C CA . THR A 1 80 ? 14.922 2.279 -9.409 1.00 86.44 80 THR A CA 1
ATOM 626 C C . THR A 1 80 ? 16.284 2.320 -10.111 1.00 86.44 80 THR A C 1
ATOM 628 O O . THR A 1 80 ? 16.993 3.312 -10.014 1.00 86.44 80 THR A O 1
ATOM 631 N N . ASP A 1 81 ? 16.691 1.238 -10.780 1.00 83.00 81 ASP A N 1
ATOM 632 C CA . ASP A 1 81 ? 17.997 1.081 -11.441 1.00 83.00 81 ASP A CA 1
ATOM 633 C C . ASP A 1 81 ? 17.986 1.477 -12.934 1.00 83.00 81 ASP A C 1
ATOM 635 O O . ASP A 1 81 ? 18.996 1.329 -13.621 1.00 83.00 81 ASP A O 1
ATOM 639 N N . GLY A 1 82 ? 16.868 2.002 -13.447 1.00 69.56 82 GLY A N 1
ATOM 640 C CA . GLY A 1 82 ? 16.757 2.567 -14.791 1.00 69.56 82 GLY A CA 1
ATOM 641 C C . GLY A 1 82 ? 15.776 3.735 -14.813 1.00 69.56 82 GLY A C 1
ATOM 642 O O . GLY A 1 82 ? 14.711 3.644 -14.215 1.00 69.56 82 GLY A O 1
ATOM 643 N N . GLU A 1 83 ? 16.143 4.821 -15.492 1.00 78.44 83 GLU A N 1
ATOM 644 C CA . GLU A 1 83 ? 15.272 5.982 -15.697 1.00 78.44 83 GLU A CA 1
ATOM 645 C C . GLU A 1 83 ? 14.336 5.752 -16.901 1.00 78.44 83 GLU A C 1
ATOM 647 O O . GLU A 1 83 ? 14.804 5.293 -17.952 1.00 78.44 83 GLU A O 1
ATOM 652 N N . PRO A 1 84 ? 13.039 6.097 -16.803 1.00 84.25 84 PRO A N 1
ATOM 653 C CA . PRO A 1 84 ? 12.347 6.578 -15.603 1.00 84.25 84 PRO A CA 1
ATOM 654 C C . PRO A 1 84 ? 12.063 5.448 -14.600 1.00 84.25 84 PRO A C 1
ATOM 656 O O . PRO A 1 84 ? 11.888 4.297 -15.007 1.00 84.25 84 PRO A O 1
ATOM 659 N N . GLU A 1 85 ? 11.956 5.796 -13.311 1.00 91.06 85 GLU A N 1
ATOM 660 C CA . GLU A 1 85 ? 11.448 4.902 -12.257 1.00 91.06 85 GLU A CA 1
ATOM 661 C C . GLU A 1 85 ? 10.099 4.280 -12.665 1.00 91.06 85 GLU A C 1
ATOM 663 O O . GLU A 1 85 ? 9.232 4.954 -13.227 1.00 91.06 85 GLU A O 1
ATOM 668 N N . GLN A 1 86 ? 9.910 2.988 -12.380 1.00 93.94 86 GLN A N 1
ATOM 669 C CA . GLN A 1 86 ? 8.695 2.258 -12.752 1.00 93.94 86 GLN A CA 1
ATOM 670 C C . GLN A 1 86 ? 8.042 1.629 -11.530 1.00 93.94 86 GLN A C 1
ATOM 672 O O . GLN A 1 86 ? 8.709 0.921 -10.774 1.00 93.94 86 GLN A O 1
ATOM 677 N N . VAL A 1 87 ? 6.730 1.830 -11.393 1.00 94.81 87 VAL A N 1
ATOM 678 C CA . VAL A 1 87 ? 5.878 1.136 -10.422 1.00 94.81 87 VAL A CA 1
ATOM 679 C C . VAL A 1 87 ? 4.926 0.199 -11.167 1.00 94.81 87 VAL A C 1
ATOM 681 O O . VAL A 1 87 ? 4.328 0.586 -12.169 1.00 94.81 87 VAL A O 1
ATOM 684 N N . GLU A 1 88 ? 4.786 -1.039 -10.693 1.00 95.44 88 GLU A N 1
ATOM 685 C CA . GLU A 1 88 ? 3.913 -2.050 -11.298 1.00 95.44 88 GLU A CA 1
ATOM 686 C C . GLU A 1 88 ? 3.171 -2.876 -10.240 1.00 95.44 88 GLU A C 1
ATOM 688 O O . GLU A 1 88 ? 3.741 -3.239 -9.214 1.00 95.44 88 GLU A O 1
ATOM 693 N N . PHE A 1 89 ? 1.921 -3.243 -10.529 1.00 96.38 89 PHE A N 1
ATOM 694 C CA . PHE A 1 89 ? 1.131 -4.178 -9.724 1.00 96.38 89 PHE A CA 1
ATOM 695 C C . PHE A 1 89 ? 1.056 -5.545 -10.413 1.00 96.38 89 PHE A C 1
ATOM 697 O O . PHE A 1 89 ? 0.737 -5.627 -11.603 1.00 96.38 89 PHE A O 1
ATOM 704 N N . SER A 1 90 ? 1.407 -6.615 -9.695 1.00 96.00 90 SER A N 1
ATOM 705 C CA . SER A 1 90 ? 1.654 -7.931 -10.292 1.00 96.00 90 SER A CA 1
ATOM 706 C C . SER A 1 90 ? 1.216 -9.105 -9.417 1.00 96.00 90 SER A C 1
ATOM 708 O O . SER A 1 90 ? 1.142 -9.006 -8.194 1.00 96.00 90 SER A O 1
ATOM 710 N N . ASP A 1 91 ? 0.992 -10.254 -10.063 1.00 96.75 91 ASP A N 1
ATOM 711 C CA . ASP A 1 91 ? 0.714 -11.547 -9.419 1.00 96.75 91 ASP A CA 1
ATOM 712 C C . ASP A 1 91 ? 1.984 -12.211 -8.851 1.00 96.75 91 ASP A C 1
ATOM 714 O O . ASP A 1 91 ? 1.903 -13.143 -8.052 1.00 96.75 91 ASP A O 1
ATOM 718 N N . THR A 1 92 ? 3.170 -11.732 -9.246 1.00 95.75 92 THR A N 1
ATOM 719 C CA . THR A 1 92 ? 4.469 -12.310 -8.870 1.00 95.75 92 THR A CA 1
ATOM 720 C C . THR A 1 92 ? 5.514 -11.234 -8.590 1.00 95.75 92 THR A C 1
ATOM 722 O O . THR A 1 92 ? 5.447 -10.140 -9.147 1.00 95.75 92 THR A O 1
ATOM 725 N N . THR A 1 93 ? 6.544 -11.563 -7.808 1.00 93.56 93 THR A N 1
ATOM 726 C CA . THR A 1 93 ? 7.737 -10.712 -7.682 1.00 93.56 93 THR A CA 1
ATOM 727 C C . THR A 1 93 ? 8.621 -10.799 -8.931 1.00 93.56 93 THR A C 1
ATOM 729 O O . THR A 1 93 ? 8.553 -11.760 -9.700 1.00 93.56 93 THR A O 1
ATOM 732 N N . LYS A 1 94 ? 9.474 -9.790 -9.149 1.00 94.06 94 LYS A N 1
ATOM 733 C CA . LYS A 1 94 ? 10.414 -9.742 -10.278 1.00 94.06 94 LYS A CA 1
ATOM 734 C C . LYS A 1 94 ? 11.843 -9.560 -9.781 1.00 94.06 94 LYS A C 1
ATOM 736 O O . LYS A 1 94 ? 12.107 -8.763 -8.885 1.00 94.06 94 LYS A O 1
ATOM 741 N N . ARG A 1 95 ? 12.792 -10.280 -10.384 1.00 91.56 95 ARG A N 1
ATOM 742 C CA . ARG A 1 95 ? 14.219 -10.120 -10.068 1.00 91.56 95 ARG A CA 1
ATOM 743 C C . ARG A 1 95 ? 14.677 -8.705 -10.435 1.00 91.56 95 ARG A C 1
ATOM 745 O O . ARG A 1 95 ? 14.388 -8.242 -11.534 1.00 91.56 95 ARG A O 1
ATOM 752 N N . GLY A 1 96 ? 15.415 -8.057 -9.535 1.00 90.69 96 GLY A N 1
ATOM 753 C CA . GLY A 1 96 ? 15.889 -6.678 -9.720 1.00 90.69 96 GLY A CA 1
ATOM 754 C C . GLY A 1 96 ? 14.839 -5.605 -9.414 1.00 90.69 96 GLY A C 1
ATOM 755 O O . GLY A 1 96 ? 15.123 -4.429 -9.585 1.00 90.69 96 GLY A O 1
ATOM 756 N N . TRP A 1 97 ? 13.648 -5.995 -8.952 1.00 93.75 97 TRP A N 1
ATOM 757 C CA . TRP A 1 97 ? 12.627 -5.074 -8.460 1.00 93.75 97 TRP A CA 1
ATOM 758 C C . TRP A 1 97 ? 12.541 -5.177 -6.941 1.00 93.75 97 TRP A C 1
ATOM 760 O O . TRP A 1 97 ? 12.629 -6.275 -6.383 1.00 93.75 97 TRP A O 1
ATOM 770 N N . HIS A 1 98 ? 12.318 -4.049 -6.277 1.00 92.00 98 HIS A N 1
ATOM 771 C CA . HIS A 1 98 ? 11.884 -4.063 -4.886 1.00 92.00 98 HIS A CA 1
ATOM 772 C C . HIS A 1 98 ? 10.384 -4.348 -4.859 1.00 92.00 98 HIS A C 1
ATOM 774 O O . HIS A 1 98 ? 9.645 -3.859 -5.712 1.00 92.00 98 HIS A O 1
ATOM 780 N N . ALA A 1 99 ? 9.938 -5.158 -3.905 1.00 92.62 99 ALA A N 1
ATOM 781 C CA . ALA A 1 99 ? 8.551 -5.588 -3.816 1.00 92.62 99 ALA A CA 1
ATOM 782 C C . ALA A 1 99 ? 7.995 -5.321 -2.419 1.00 92.62 99 ALA A C 1
ATOM 784 O O . ALA A 1 99 ? 8.642 -5.635 -1.418 1.00 92.62 99 ALA A O 1
ATOM 785 N N . THR A 1 100 ? 6.766 -4.819 -2.366 1.00 93.75 100 THR A N 1
ATOM 786 C CA . THR A 1 100 ? 5.908 -4.888 -1.184 1.00 93.75 100 THR A CA 1
ATOM 787 C C . THR A 1 100 ? 4.648 -5.691 -1.494 1.00 93.75 1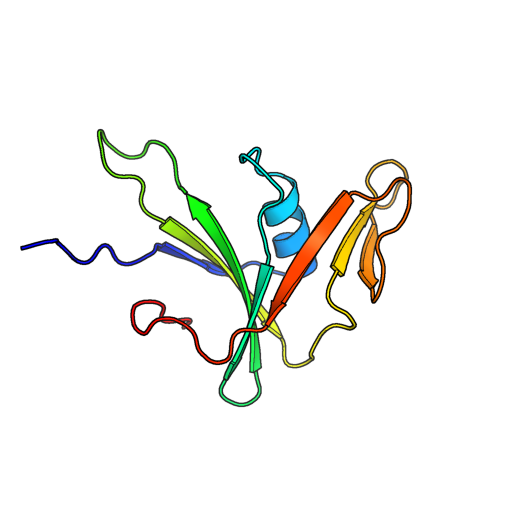00 THR A C 1
ATOM 789 O O . THR A 1 100 ? 4.259 -5.853 -2.652 1.00 93.75 100 THR A O 1
ATOM 792 N N . VAL A 1 101 ? 4.038 -6.246 -0.450 1.00 95.00 101 VAL A N 1
ATOM 793 C CA . VAL A 1 101 ?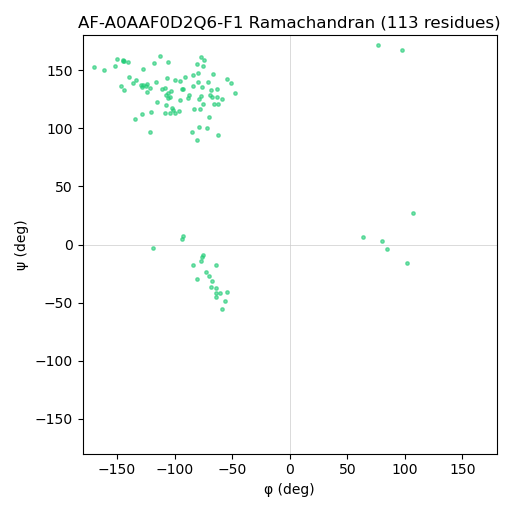 2.808 -7.030 -0.544 1.00 95.00 101 VAL A CA 1
ATOM 794 C C . VAL A 1 101 ? 1.594 -6.159 -0.258 1.00 95.00 101 VAL A C 1
ATOM 796 O O . VAL A 1 101 ? 1.608 -5.331 0.655 1.00 95.00 101 VAL A O 1
ATOM 799 N N . ILE A 1 102 ? 0.537 -6.399 -1.026 1.00 96.81 102 ILE A N 1
ATOM 800 C CA . ILE A 1 102 ? -0.792 -5.844 -0.819 1.00 96.81 102 ILE A CA 1
ATOM 801 C C . ILE A 1 102 ? -1.617 -6.878 -0.056 1.00 96.81 102 ILE A C 1
ATOM 803 O O . ILE A 1 102 ? -1.883 -7.976 -0.546 1.00 96.81 102 ILE A O 1
ATOM 807 N N . VAL A 1 103 ? -2.009 -6.530 1.164 1.00 95.56 103 VAL A N 1
ATOM 808 C CA . VAL A 1 103 ? -2.772 -7.388 2.067 1.00 95.56 103 VAL A CA 1
ATOM 809 C C . VAL A 1 103 ? -4.222 -6.926 2.091 1.00 95.56 103 VAL A C 1
ATOM 811 O O . VAL A 1 103 ? -4.540 -5.849 2.596 1.00 95.56 103 VAL A O 1
ATOM 814 N N . ASN A 1 104 ? -5.113 -7.767 1.574 1.00 95.12 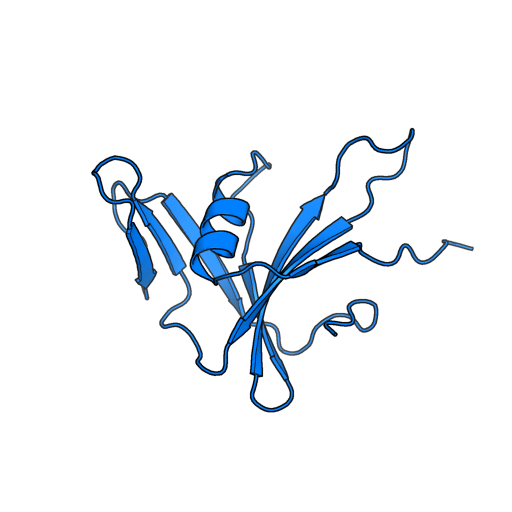104 ASN A N 1
ATOM 815 C CA . ASN A 1 104 ? -6.545 -7.492 1.560 1.00 95.12 104 ASN A CA 1
ATOM 816 C C . ASN A 1 104 ? -7.155 -7.701 2.950 1.00 95.12 104 ASN A C 1
ATOM 818 O O . ASN A 1 104 ? -7.131 -8.801 3.505 1.00 95.12 104 ASN A O 1
ATOM 822 N N . LEU A 1 105 ? -7.744 -6.643 3.492 1.00 94.19 105 LEU A N 1
ATOM 823 C CA . LEU A 1 105 ? -8.471 -6.645 4.749 1.00 94.19 105 LEU A CA 1
ATOM 824 C C . LEU A 1 105 ? -9.972 -6.728 4.485 1.00 94.19 105 LEU A C 1
ATOM 826 O O . LEU A 1 105 ? -10.513 -6.082 3.590 1.00 94.19 105 LEU A O 1
ATOM 830 N N . LYS A 1 106 ? -10.676 -7.481 5.334 1.00 91.00 106 LYS A N 1
ATOM 831 C CA . LYS A 1 106 ? -12.145 -7.516 5.318 1.00 91.00 106 LYS A CA 1
ATOM 832 C C . LYS A 1 106 ? -12.754 -6.189 5.785 1.00 91.00 106 LYS A C 1
ATOM 834 O O . LYS A 1 106 ? -13.820 -5.805 5.317 1.00 91.00 106 LYS A O 1
ATOM 839 N N . LYS A 1 107 ? -12.115 -5.547 6.763 1.00 86.38 107 LYS A N 1
ATOM 840 C CA . LYS A 1 107 ? -12.507 -4.265 7.355 1.00 86.38 107 LYS A CA 1
ATOM 841 C C . LYS A 1 107 ? -11.303 -3.669 8.086 1.00 86.38 107 LYS A C 1
ATOM 843 O O . LYS A 1 107 ? -10.491 -4.428 8.618 1.00 86.38 107 LYS A O 1
ATOM 848 N N . VAL A 1 108 ? -11.214 -2.345 8.154 1.00 85.56 108 VAL A N 1
ATOM 849 C CA . VAL A 1 108 ? -10.231 -1.652 8.999 1.00 85.56 108 VAL A CA 1
ATOM 850 C C . VAL A 1 108 ? -10.673 -1.583 10.466 1.00 85.56 108 VAL A C 1
ATOM 852 O O . VAL A 1 108 ? -11.875 -1.651 10.752 1.00 85.56 108 VAL A O 1
ATOM 855 N N . PRO A 1 109 ? -9.731 -1.448 11.419 1.00 79.81 109 PRO A N 1
ATOM 856 C CA . PRO A 1 109 ? -10.063 -1.112 12.800 1.00 79.81 109 PRO A CA 1
ATOM 857 C C . PRO A 1 109 ? -10.895 0.173 12.880 1.00 79.81 109 PRO A C 1
ATOM 859 O O . PRO A 1 109 ? -10.637 1.128 12.155 1.00 79.81 109 PRO A O 1
ATOM 862 N N . ALA A 1 110 ? -11.867 0.223 13.795 1.00 78.81 110 ALA A N 1
ATOM 863 C CA . ALA A 1 110 ? -12.779 1.368 13.929 1.00 78.81 110 ALA A CA 1
ATOM 864 C C . ALA A 1 110 ? -12.085 2.686 14.333 1.00 78.81 110 ALA A C 1
ATOM 866 O O . ALA A 1 110 ? -12.666 3.758 14.172 1.00 78.81 110 ALA A O 1
ATOM 867 N N . SER A 1 111 ? -10.860 2.609 14.856 1.00 73.12 111 SER A N 1
ATOM 868 C CA . SER A 1 111 ? -10.025 3.763 15.198 1.00 73.12 111 SER A CA 1
ATOM 869 C C . SER A 1 111 ? -9.400 4.452 13.979 1.00 73.12 111 SER A C 1
ATOM 871 O O . SER A 1 111 ? -8.805 5.513 14.130 1.00 73.12 111 SER A O 1
ATOM 873 N N . PHE A 1 112 ? -9.506 3.871 12.780 1.00 76.88 112 PHE A N 1
ATOM 874 C CA . PHE A 1 112 ? -8.986 4.450 11.543 1.00 76.88 112 PHE A CA 1
ATOM 875 C C . PHE A 1 112 ? -10.169 5.049 10.777 1.00 76.88 112 PHE A C 1
ATOM 877 O O . PHE A 1 112 ? -11.089 4.324 10.402 1.00 76.88 112 PHE A O 1
ATOM 884 N N . LYS A 1 113 ? -10.162 6.368 10.566 1.00 76.75 113 LYS A N 1
ATOM 885 C CA . LYS A 1 113 ? -11.241 7.097 9.884 1.00 76.75 113 LYS A CA 1
ATOM 886 C C . LYS A 1 113 ? -10.689 7.826 8.669 1.00 76.75 113 LYS A C 1
ATOM 888 O O . LYS A 1 113 ? -10.118 8.891 8.814 1.00 76.75 113 LYS A O 1
ATOM 893 N N . PHE A 1 114 ? -10.811 7.225 7.495 1.00 76.44 114 PHE A N 1
ATOM 894 C CA . PHE A 1 114 ? -10.269 7.790 6.263 1.00 76.44 114 PHE A CA 1
ATOM 895 C C . PHE A 1 114 ? -11.271 8.789 5.668 1.00 76.44 114 PHE A C 1
ATOM 897 O O . PHE A 1 114 ? -12.219 8.375 5.001 1.00 76.44 114 PHE A O 1
ATOM 904 N N . ASP A 1 115 ? -11.069 10.078 5.943 1.00 63.09 115 ASP A N 1
ATOM 905 C CA . ASP A 1 115 ? -11.931 11.189 5.497 1.00 63.09 115 ASP A CA 1
ATOM 906 C C . ASP A 1 115 ? -12.007 11.314 3.974 1.00 63.09 115 ASP A C 1
ATOM 908 O O . ASP A 1 115 ? -10.949 11.241 3.312 1.00 63.09 115 ASP A O 1
#

Foldseek 3Di:
DDPDQQAAEAEDPDVVVQVCVQQVDDDPDGFAWEWEDDPLKIKIWTWDFPPDPDPDDTGTHIYMYIDNDDFDAFKWWWADPDPPIDIHHDNDDDPRIDIHTYHYDHDDDPSDDDD

Solvent-accessible surface area (backbone atoms only — not comparable to full-atom values): 7102 Å² total; per-residue (Å²): 134,83,80,82,80,68,58,47,78,40,80,47,97,38,66,63,55,49,52,52,51,35,69,68,52,94,56,100,61,74,42,50,34,37,33,37,73,54,100,74,36,31,40,38,34,32,79,47,70,47,82,76,90,54,92,94,60,69,50,48,28,37,41,32,28,82,32,84,61,82,78,52,58,48,26,44,34,40,34,82,92,49,89,76,71,45,74,49,60,26,85,61,89,55,91,91,41,52,67,33,45,49,44,81,43,93,68,78,63,90,78,65,78,90,127

Mean predicted aligned error: 6.2 Å